Protein AF-A0AAE1PWT3-F1 (afdb_monomer_lite)

Foldseek 3Di:
DFLVVVVVVVVVVVCVLLLQLVLPDVCLQDDDPDDPVVVVVVSVVSVVVLVVCCVPPVVVNVVSSVVSVCVVPPDPPDPDQPGNDDPPPPDPDDDDPVVVVVSVVSVVCCVPVVDDPVRVVPDPDD

pLDDT: mean 76.78, std 17.44, range [34.31, 96.56]

Structure (mmCIF, N/CA/C/O backbone):
data_AF-A0AAE1PWT3-F1
#
_entry.id   AF-A0AAE1PWT3-F1
#
loop_
_atom_site.group_PDB
_atom_site.id
_atom_site.type_symbol
_atom_site.label_atom_id
_atom_site.label_alt_id
_atom_site.label_comp_id
_atom_site.label_asym_id
_atom_site.label_entity_id
_atom_site.label_seq_id
_atom_site.pdbx_PDB_ins_code
_atom_site.Cartn_x
_atom_site.Cartn_y
_atom_site.Cartn_z
_atom_site.occupancy
_atom_site.B_iso_or_equiv
_atom_site.auth_seq_id
_atom_site.auth_comp_id
_atom_site.auth_asym_id
_atom_site.auth_atom_id
_atom_site.pdbx_PDB_model_num
ATOM 1 N N . MET A 1 1 ? 2.261 -10.165 24.622 1.00 56.47 1 MET A N 1
ATOM 2 C CA . MET A 1 1 ? 2.633 -9.030 23.744 1.00 56.47 1 MET A CA 1
ATOM 3 C C . MET A 1 1 ? 2.574 -9.479 22.278 1.00 56.47 1 MET A C 1
ATOM 5 O O . MET A 1 1 ? 3.592 -9.826 21.709 1.00 56.47 1 MET A O 1
ATOM 9 N N . ASN A 1 2 ? 1.374 -9.566 21.688 1.00 72.62 2 ASN A N 1
ATOM 10 C CA . ASN A 1 2 ? 1.139 -10.377 20.478 1.00 72.62 2 ASN A CA 1
ATOM 11 C C . ASN A 1 2 ? 0.399 -9.588 19.367 1.00 72.62 2 ASN A C 1
ATOM 13 O O . ASN A 1 2 ? 0.940 -9.381 18.280 1.00 72.62 2 ASN A O 1
ATOM 17 N N . PHE A 1 3 ? -0.743 -8.969 19.685 1.00 81.38 3 PHE A N 1
ATOM 18 C CA . PHE A 1 3 ? -1.467 -8.075 18.766 1.00 81.38 3 PHE A CA 1
ATOM 19 C C . PHE A 1 3 ? -0.634 -6.901 18.205 1.00 81.38 3 PHE A C 1
ATOM 21 O O . PHE A 1 3 ? -0.626 -6.667 16.997 1.00 81.38 3 PHE A O 1
ATOM 28 N N . ASN A 1 4 ? 0.111 -6.174 19.050 1.00 83.12 4 ASN A N 1
ATOM 29 C CA . ASN A 1 4 ? 0.910 -5.018 18.604 1.00 83.12 4 ASN A CA 1
ATOM 30 C C . ASN A 1 4 ? 1.996 -5.407 17.593 1.00 83.12 4 ASN A C 1
ATOM 32 O O . ASN A 1 4 ? 2.276 -4.653 16.662 1.00 83.12 4 ASN A O 1
ATOM 36 N N . TYR A 1 5 ? 2.588 -6.589 17.761 1.00 83.25 5 TYR A N 1
ATOM 37 C CA . TYR A 1 5 ? 3.591 -7.097 16.837 1.00 83.25 5 TYR A CA 1
ATOM 38 C C . TYR A 1 5 ? 2.972 -7.408 15.468 1.00 83.25 5 TYR A C 1
ATOM 40 O O . TYR A 1 5 ? 3.489 -6.975 14.436 1.00 83.25 5 TYR A O 1
ATOM 48 N N . ARG A 1 6 ? 1.807 -8.070 15.446 1.00 82.81 6 ARG A N 1
ATOM 49 C CA . ARG A 1 6 ? 1.056 -8.324 14.207 1.00 82.81 6 ARG A CA 1
ATOM 50 C C . ARG A 1 6 ? 0.647 -7.034 13.505 1.00 82.81 6 ARG A C 1
ATOM 52 O O . ARG A 1 6 ? 0.824 -6.926 12.294 1.00 82.81 6 ARG A O 1
ATOM 59 N N . LEU A 1 7 ? 0.169 -6.047 14.262 1.00 84.94 7 LEU A N 1
ATOM 60 C CA . LEU A 1 7 ? -0.185 -4.729 13.739 1.00 84.94 7 LEU A CA 1
ATOM 61 C C . LEU A 1 7 ? 1.027 -4.025 13.113 1.00 84.94 7 LEU A C 1
ATOM 63 O O . LEU A 1 7 ? 0.933 -3.506 12.002 1.00 84.94 7 LEU A O 1
ATOM 67 N N . SER A 1 8 ? 2.178 -4.050 13.791 1.00 84.38 8 SER A N 1
ATOM 68 C CA . SER A 1 8 ? 3.427 -3.492 13.265 1.00 84.38 8 SER A CA 1
ATOM 69 C C . SER A 1 8 ? 3.858 -4.185 11.969 1.00 84.38 8 SER A C 1
ATOM 71 O O . SER A 1 8 ? 4.192 -3.515 10.992 1.00 84.38 8 SER A O 1
ATOM 73 N N . ARG A 1 9 ? 3.781 -5.521 11.910 1.00 83.69 9 ARG A N 1
ATOM 74 C CA . ARG A 1 9 ? 4.129 -6.289 10.707 1.00 83.69 9 ARG A CA 1
ATOM 75 C C . ARG A 1 9 ? 3.178 -6.000 9.538 1.00 83.69 9 ARG A C 1
ATOM 77 O O . ARG A 1 9 ? 3.641 -5.834 8.409 1.00 83.69 9 ARG A O 1
ATOM 84 N N . ALA A 1 10 ? 1.873 -5.907 9.797 1.00 85.94 10 ALA A N 1
ATOM 85 C CA . ALA A 1 10 ? 0.882 -5.534 8.789 1.00 85.94 10 ALA A CA 1
ATOM 86 C C . ALA A 1 10 ? 1.166 -4.131 8.231 1.00 85.94 10 ALA A C 1
ATOM 88 O O . ALA A 1 10 ? 1.245 -3.961 7.014 1.00 85.94 10 ALA A O 1
ATOM 89 N N . ARG A 1 11 ? 1.432 -3.158 9.116 1.00 86.44 11 ARG A N 1
ATOM 90 C CA . ARG A 1 11 ? 1.812 -1.796 8.724 1.00 86.44 11 ARG A CA 1
ATOM 91 C C . ARG A 1 11 ? 3.068 -1.795 7.854 1.00 86.44 11 ARG A C 1
ATOM 93 O O . ARG A 1 11 ? 3.018 -1.270 6.746 1.00 86.44 11 ARG A O 1
ATOM 100 N N . ARG A 1 12 ? 4.141 -2.459 8.295 1.00 85.38 12 ARG A N 1
ATOM 101 C CA . ARG A 1 12 ? 5.396 -2.568 7.534 1.00 85.38 12 ARG A CA 1
ATOM 102 C C . ARG A 1 12 ? 5.170 -3.166 6.144 1.00 85.38 12 ARG A C 1
ATOM 104 O O . ARG A 1 12 ? 5.732 -2.684 5.170 1.00 85.38 12 ARG A O 1
ATOM 111 N N . THR A 1 13 ? 4.320 -4.187 6.039 1.00 86.50 13 THR A N 1
ATOM 112 C CA . THR A 1 13 ? 3.986 -4.815 4.750 1.00 86.50 13 THR A CA 1
ATOM 113 C C . THR A 1 13 ? 3.289 -3.825 3.818 1.00 86.50 13 THR A C 1
ATOM 115 O O . THR A 1 13 ? 3.693 -3.686 2.664 1.00 86.50 13 THR A O 1
ATOM 118 N N . SER A 1 14 ? 2.285 -3.094 4.319 1.00 88.56 14 SER A N 1
ATOM 119 C CA . SER A 1 14 ? 1.607 -2.060 3.528 1.00 88.56 14 SER A CA 1
ATOM 120 C C . SER A 1 14 ? 2.542 -0.913 3.134 1.00 88.56 14 SER A C 1
ATOM 122 O O . SER A 1 14 ? 2.554 -0.512 1.974 1.00 88.56 14 SER A O 1
ATOM 124 N N . GLU A 1 15 ? 3.373 -0.427 4.058 1.00 84.44 15 GLU A N 1
ATOM 125 C CA . GLU A 1 15 ? 4.319 0.664 3.808 1.00 84.44 15 GLU A CA 1
ATOM 126 C C . GLU A 1 15 ? 5.352 0.279 2.749 1.00 84.44 15 GLU A C 1
ATOM 128 O O . GLU A 1 15 ? 5.572 1.038 1.811 1.00 84.44 15 GLU A O 1
ATOM 133 N N . ASN A 1 16 ? 5.926 -0.923 2.834 1.00 84.12 16 ASN A N 1
ATOM 134 C CA . ASN A 1 16 ? 6.889 -1.399 1.845 1.00 84.12 16 ASN A CA 1
ATOM 135 C C . ASN A 1 16 ? 6.265 -1.483 0.442 1.00 84.12 16 ASN A C 1
ATOM 137 O O . ASN A 1 16 ? 6.869 -1.034 -0.531 1.00 84.12 16 ASN A O 1
ATOM 141 N N . ALA A 1 17 ? 5.040 -2.007 0.328 1.00 87.94 17 ALA A N 1
ATOM 142 C CA . ALA A 1 17 ? 4.349 -2.113 -0.956 1.00 87.94 17 ALA A CA 1
ATOM 143 C C . ALA A 1 17 ? 4.087 -0.732 -1.588 1.00 87.94 17 ALA A C 1
ATOM 145 O O . ALA A 1 17 ? 4.417 -0.503 -2.753 1.00 87.94 17 ALA A O 1
ATOM 146 N N . PHE A 1 18 ? 3.548 0.219 -0.819 1.00 88.75 18 PHE A N 1
ATOM 147 C CA . PHE A 1 18 ? 3.320 1.581 -1.310 1.00 88.75 18 PHE A CA 1
ATOM 148 C C . PHE A 1 18 ? 4.629 2.364 -1.522 1.00 88.75 18 PHE A C 1
ATOM 150 O O . PHE A 1 18 ? 4.690 3.224 -2.400 1.00 88.75 18 PHE A O 1
ATOM 157 N N . GLY A 1 19 ? 5.697 2.047 -0.787 1.00 85.50 19 GLY A N 1
ATOM 158 C CA . GLY A 1 19 ? 7.049 2.564 -1.015 1.00 85.50 19 GLY A CA 1
ATOM 159 C C . GLY A 1 19 ? 7.578 2.198 -2.404 1.00 85.50 19 GLY A C 1
ATOM 160 O O . GLY A 1 19 ? 8.030 3.070 -3.144 1.00 85.50 19 GLY A O 1
ATOM 161 N N . ILE A 1 20 ? 7.425 0.934 -2.810 1.00 86.31 20 ILE A N 1
ATOM 162 C CA . ILE A 1 20 ? 7.780 0.468 -4.161 1.00 86.31 20 ILE A CA 1
ATOM 163 C C . ILE A 1 20 ? 6.927 1.173 -5.224 1.00 86.31 20 ILE A C 1
ATOM 165 O O . ILE A 1 20 ? 7.451 1.706 -6.206 1.00 86.31 20 ILE A O 1
ATOM 169 N N . LEU A 1 21 ? 5.604 1.214 -5.028 1.00 90.38 21 LEU A N 1
ATOM 170 C CA . LEU A 1 21 ? 4.694 1.845 -5.985 1.00 90.38 21 LEU A CA 1
ATOM 171 C C . LEU A 1 21 ? 4.959 3.351 -6.135 1.00 90.38 21 LEU A C 1
ATOM 173 O O . LEU A 1 21 ? 4.910 3.865 -7.249 1.00 90.38 21 LEU A O 1
ATOM 177 N N . SER A 1 22 ? 5.276 4.058 -5.049 1.00 88.50 22 SER A N 1
ATOM 178 C CA . SER A 1 22 ? 5.553 5.502 -5.075 1.00 88.50 22 SER A CA 1
ATOM 179 C C . SER A 1 22 ? 6.917 5.868 -5.654 1.00 88.50 22 SER A C 1
ATOM 181 O O . SER A 1 22 ? 7.043 6.918 -6.292 1.00 88.50 22 SER A O 1
ATOM 183 N N . ALA A 1 23 ? 7.922 5.002 -5.502 1.00 85.31 23 ALA A N 1
ATOM 184 C CA . ALA A 1 23 ? 9.205 5.165 -6.177 1.00 85.31 23 ALA A CA 1
ATOM 185 C C . ALA A 1 23 ? 9.033 5.126 -7.705 1.00 85.31 23 ALA A C 1
ATOM 187 O O . ALA A 1 23 ? 9.624 5.942 -8.414 1.00 85.31 23 ALA A O 1
ATOM 188 N N . LYS A 1 24 ? 8.166 4.229 -8.195 1.00 85.81 24 LYS A N 1
ATOM 189 C CA . LYS A 1 24 ? 7.935 3.997 -9.626 1.00 85.81 24 LYS A CA 1
ATOM 190 C C . LYS A 1 24 ? 6.916 4.951 -10.251 1.00 85.81 24 LYS A C 1
ATOM 192 O O . LYS A 1 24 ? 7.160 5.512 -11.316 1.00 85.81 24 LYS A O 1
ATOM 197 N N . PHE A 1 25 ? 5.760 5.138 -9.617 1.00 89.38 25 PHE A N 1
ATOM 198 C CA . PHE A 1 25 ? 4.636 5.859 -10.209 1.00 89.38 25 PHE A CA 1
ATOM 199 C C . PHE A 1 25 ? 4.429 7.216 -9.540 1.00 89.38 25 PHE A C 1
ATOM 201 O O . PHE A 1 25 ? 4.105 7.318 -8.356 1.00 89.38 25 PHE A O 1
ATOM 208 N N . ARG A 1 26 ? 4.534 8.282 -10.343 1.00 89.88 26 ARG A N 1
ATOM 209 C CA . ARG A 1 26 ? 4.362 9.671 -9.886 1.00 89.88 26 ARG A CA 1
ATOM 210 C C . ARG A 1 26 ? 2.994 9.943 -9.253 1.00 89.88 26 ARG A C 1
ATOM 212 O O . ARG A 1 26 ? 2.912 10.816 -8.399 1.00 89.88 26 ARG A O 1
ATOM 219 N N . ILE A 1 27 ? 1.956 9.186 -9.619 1.00 90.88 27 ILE A N 1
ATOM 220 C CA . ILE A 1 27 ? 0.595 9.352 -9.082 1.00 90.88 27 ILE A CA 1
ATOM 221 C C . ILE A 1 27 ? 0.533 9.231 -7.553 1.00 90.88 27 ILE A C 1
ATOM 223 O O . ILE A 1 27 ? -0.273 9.909 -6.932 1.00 90.88 27 ILE A O 1
ATOM 227 N N . PHE A 1 28 ? 1.410 8.434 -6.934 1.00 90.44 28 PHE A N 1
ATOM 228 C CA . PHE A 1 28 ? 1.448 8.296 -5.475 1.00 90.44 28 PHE A CA 1
ATOM 229 C C . PHE A 1 28 ? 2.229 9.413 -4.780 1.00 90.44 28 PHE A C 1
ATOM 231 O O . PHE A 1 28 ? 2.146 9.530 -3.566 1.00 90.44 28 PHE A O 1
ATOM 238 N N . LYS A 1 29 ? 2.991 10.237 -5.513 1.00 87.06 29 LYS A N 1
ATOM 239 C CA . LYS A 1 29 ? 3.792 11.330 -4.933 1.00 87.06 29 LYS A CA 1
ATOM 240 C C . LYS A 1 29 ? 2.963 12.567 -4.586 1.00 87.06 29 LYS A C 1
ATOM 242 O O . LYS A 1 29 ? 3.508 13.497 -4.003 1.00 87.06 29 LYS A O 1
ATOM 247 N N . GLN A 1 30 ? 1.683 12.590 -4.951 1.00 86.06 30 GLN A N 1
ATOM 248 C CA . GLN A 1 30 ? 0.756 13.690 -4.705 1.00 86.06 30 GLN A CA 1
ATOM 249 C C . GLN A 1 30 ? -0.562 13.152 -4.128 1.00 86.06 30 GLN A C 1
ATOM 251 O O . GLN A 1 30 ? -0.890 11.985 -4.359 1.00 86.06 30 GLN A O 1
ATOM 256 N N . PRO A 1 31 ? -1.337 13.972 -3.393 1.00 87.81 31 PRO A N 1
ATOM 257 C CA . PRO A 1 31 ? -2.668 13.586 -2.940 1.00 87.81 31 PRO A CA 1
ATOM 258 C C . PRO A 1 31 ? -3.555 13.152 -4.112 1.00 87.81 31 PRO A C 1
ATOM 260 O O . PRO A 1 31 ? -3.747 13.894 -5.076 1.00 87.81 31 PRO A O 1
ATOM 263 N N . ILE A 1 32 ? -4.119 11.947 -4.023 1.00 90.75 32 ILE A N 1
ATOM 264 C CA . ILE A 1 32 ? -4.995 11.406 -5.064 1.00 90.75 32 ILE A CA 1
ATOM 265 C C . ILE A 1 32 ? -6.436 11.791 -4.728 1.00 90.75 32 ILE A C 1
ATOM 267 O O . ILE A 1 32 ? -7.088 11.155 -3.900 1.00 90.75 32 ILE A O 1
ATOM 271 N N . ILE A 1 33 ? -6.938 12.844 -5.370 1.00 92.31 33 ILE A N 1
ATOM 272 C CA . ILE A 1 33 ? -8.305 13.341 -5.173 1.00 92.31 33 ILE A CA 1
ATOM 273 C C . ILE A 1 33 ? -9.266 12.468 -5.989 1.00 92.31 33 ILE A C 1
ATOM 275 O O . ILE A 1 33 ? -9.489 12.694 -7.177 1.00 92.31 33 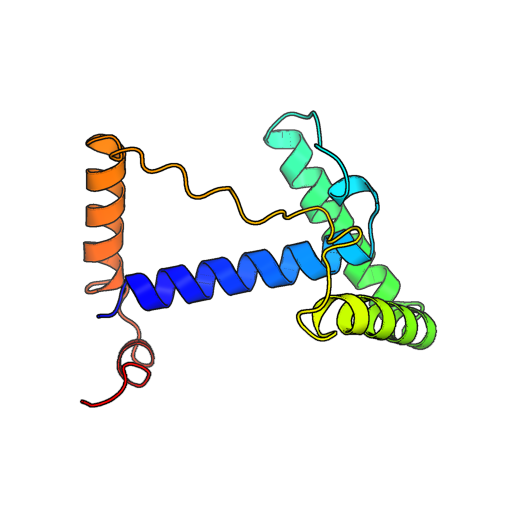ILE A O 1
ATOM 279 N N . THR A 1 34 ? -9.804 11.414 -5.374 1.00 93.69 34 THR A N 1
ATOM 280 C CA . THR A 1 34 ? -10.761 10.512 -6.026 1.00 93.69 34 THR A CA 1
ATOM 281 C C . THR A 1 34 ? -11.625 9.758 -5.012 1.00 93.69 34 THR A C 1
ATOM 283 O O . THR A 1 34 ? -11.375 9.797 -3.810 1.00 93.69 34 THR A O 1
ATOM 286 N N . SER A 1 35 ? -12.656 9.062 -5.491 1.00 94.31 35 SER A N 1
ATOM 287 C CA . SER A 1 35 ? -13.540 8.262 -4.638 1.00 94.31 35 SER A CA 1
ATOM 288 C C . SER A 1 35 ? -12.882 6.944 -4.191 1.00 94.31 35 SER A C 1
ATOM 290 O O . SER A 1 35 ? -12.049 6.396 -4.923 1.00 94.31 35 SER A O 1
ATOM 292 N N . PRO A 1 36 ? -13.306 6.349 -3.056 1.00 92.06 36 PRO A N 1
ATOM 293 C CA . PRO A 1 36 ? -12.812 5.043 -2.599 1.00 92.06 36 PRO A CA 1
ATOM 294 C C . PRO A 1 36 ? -12.918 3.933 -3.660 1.00 92.06 36 PRO A C 1
ATOM 296 O O . PRO A 1 36 ? -12.032 3.096 -3.802 1.00 92.06 36 PRO A O 1
ATOM 299 N N . LYS A 1 37 ? -13.974 3.958 -4.482 1.00 92.00 37 LYS A N 1
ATOM 300 C CA . LYS A 1 37 ? -14.163 2.996 -5.578 1.00 92.00 37 LYS A CA 1
ATOM 301 C C . LYS A 1 37 ? -13.102 3.141 -6.674 1.00 92.00 37 LYS A C 1
ATOM 303 O O . LYS A 1 37 ? -12.685 2.149 -7.270 1.00 92.00 37 LYS A O 1
ATOM 308 N N . ASN A 1 38 ? -12.684 4.370 -6.964 1.00 93.75 38 ASN A N 1
ATOM 309 C CA . ASN A 1 38 ? -11.721 4.657 -8.022 1.00 93.75 38 ASN A CA 1
ATOM 310 C C . ASN A 1 38 ? -10.277 4.465 -7.552 1.00 93.75 38 ASN A C 1
ATOM 312 O O . ASN A 1 38 ? -9.469 3.943 -8.320 1.00 93.75 38 ASN A O 1
ATOM 316 N N . ILE A 1 39 ? -9.956 4.796 -6.296 1.00 94.69 39 ILE A N 1
ATOM 317 C CA . ILE A 1 39 ? -8.606 4.570 -5.763 1.00 94.69 39 ILE A CA 1
ATOM 318 C C . ILE A 1 39 ? -8.250 3.079 -5.747 1.00 94.69 39 ILE A C 1
ATOM 320 O O . ILE A 1 39 ? -7.136 2.726 -6.124 1.00 94.69 39 ILE A O 1
ATOM 324 N N . SER A 1 40 ? -9.202 2.186 -5.440 1.00 94.94 40 SER A N 1
ATOM 325 C CA . SER A 1 40 ? -8.975 0.737 -5.537 1.00 94.94 40 SER A CA 1
ATOM 326 C C . SER A 1 40 ? -8.586 0.308 -6.954 1.00 94.94 40 SER A C 1
ATOM 328 O O . SER A 1 40 ? -7.669 -0.493 -7.122 1.00 94.94 40 SER A O 1
ATOM 330 N N . LYS A 1 41 ? -9.228 0.875 -7.985 1.00 96.56 41 LYS A N 1
ATOM 331 C CA . LYS A 1 41 ? -8.883 0.592 -9.387 1.00 96.56 41 LYS A CA 1
ATOM 332 C C . LYS A 1 41 ? -7.498 1.115 -9.751 1.00 96.56 41 LYS A C 1
ATOM 334 O O . LYS A 1 41 ? -6.762 0.413 -10.433 1.00 96.56 41 LYS A O 1
ATOM 339 N N . ILE A 1 42 ? -7.136 2.312 -9.284 1.00 95.50 42 ILE A N 1
ATOM 340 C CA . ILE A 1 42 ? -5.804 2.893 -9.507 1.00 95.50 42 ILE A CA 1
ATOM 341 C C . ILE A 1 42 ? -4.728 1.999 -8.887 1.00 95.50 42 ILE A C 1
ATOM 343 O O . ILE A 1 42 ? -3.783 1.626 -9.576 1.00 95.50 42 ILE A O 1
ATOM 347 N N . ILE A 1 43 ? -4.897 1.595 -7.623 1.00 94.62 43 ILE A N 1
ATOM 348 C CA . ILE A 1 43 ? -3.950 0.708 -6.936 1.00 94.62 43 ILE A CA 1
ATOM 349 C C . ILE A 1 43 ? -3.794 -0.600 -7.722 1.00 94.62 43 ILE A C 1
ATOM 351 O O . ILE A 1 43 ? -2.675 -0.964 -8.083 1.00 94.62 43 ILE A O 1
ATOM 355 N N . LEU A 1 44 ? -4.897 -1.268 -8.073 1.00 95.69 44 LEU A N 1
ATOM 356 C CA . LEU A 1 44 ? -4.856 -2.516 -8.843 1.00 95.69 44 LEU A CA 1
ATOM 357 C C . LEU A 1 44 ? -4.183 -2.341 -10.212 1.00 95.69 44 LEU A C 1
ATOM 359 O O . LEU A 1 44 ? -3.331 -3.149 -10.575 1.00 95.69 44 LEU A O 1
ATOM 363 N N . ALA A 1 45 ? -4.499 -1.271 -10.946 1.00 96.50 45 ALA A N 1
ATOM 364 C CA . ALA A 1 45 ? -3.873 -0.978 -12.232 1.00 96.50 45 ALA A CA 1
ATOM 365 C C . ALA A 1 45 ? -2.356 -0.780 -12.095 1.00 96.50 45 ALA A C 1
ATOM 367 O O . ALA A 1 45 ? -1.591 -1.316 -12.894 1.00 96.50 45 ALA A O 1
ATOM 368 N N . THR A 1 46 ? -1.904 -0.072 -11.055 1.00 95.44 46 THR A N 1
ATOM 369 C CA . THR A 1 46 ? -0.468 0.128 -10.802 1.00 95.44 46 THR A CA 1
ATOM 370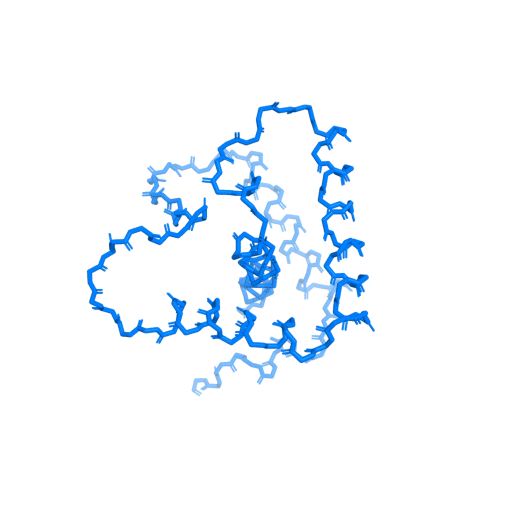 C C . THR A 1 46 ? 0.248 -1.161 -10.404 1.00 95.44 46 THR A C 1
ATOM 372 O O . THR A 1 46 ? 1.384 -1.362 -10.821 1.00 95.44 46 THR A O 1
ATOM 375 N N . VAL A 1 47 ? -0.412 -2.069 -9.674 1.00 95.06 47 VAL A N 1
ATOM 376 C CA . VAL A 1 47 ? 0.133 -3.398 -9.350 1.00 95.06 47 VAL A CA 1
ATOM 377 C C . VAL A 1 47 ? 0.268 -4.252 -10.613 1.00 95.06 47 VAL A C 1
ATOM 379 O O . VAL A 1 47 ? 1.317 -4.852 -10.843 1.00 95.06 47 VAL A O 1
ATOM 382 N N . VAL A 1 48 ? -0.760 -4.275 -11.467 1.00 96.38 48 VAL A N 1
ATOM 383 C CA . VAL A 1 48 ? -0.712 -4.997 -12.749 1.00 96.38 48 VAL A CA 1
ATOM 384 C C . VAL A 1 48 ? 0.396 -4.436 -13.638 1.00 96.38 48 VAL A C 1
ATOM 386 O O . VAL A 1 48 ? 1.189 -5.201 -14.183 1.00 96.38 48 VAL A O 1
ATOM 389 N N . LEU A 1 49 ? 0.501 -3.110 -13.739 1.00 94.25 49 LEU A N 1
ATOM 390 C CA . LEU A 1 49 ? 1.532 -2.454 -14.537 1.00 94.25 49 LEU A CA 1
ATOM 391 C C . LEU A 1 49 ? 2.940 -2.714 -13.985 1.00 94.25 49 LEU A C 1
ATOM 393 O O . LEU A 1 49 ? 3.848 -3.001 -14.760 1.00 94.25 49 LEU A O 1
ATOM 397 N N . HIS A 1 50 ? 3.118 -2.674 -12.662 1.00 91.19 50 HIS A N 1
ATOM 398 C CA . HIS A 1 50 ? 4.370 -3.042 -11.996 1.00 91.19 50 HIS A CA 1
ATOM 399 C C . HIS A 1 50 ? 4.797 -4.462 -12.394 1.00 91.19 50 HIS A C 1
ATOM 401 O O . HIS A 1 50 ? 5.923 -4.672 -12.845 1.00 91.19 50 HIS A O 1
ATOM 407 N N . ASN A 1 51 ? 3.882 -5.430 -12.286 1.00 91.75 51 ASN A N 1
ATOM 408 C CA . ASN A 1 51 ? 4.157 -6.825 -12.630 1.00 91.75 51 ASN A CA 1
ATOM 409 C C . ASN A 1 51 ? 4.463 -7.002 -14.124 1.00 91.75 51 ASN A C 1
ATOM 411 O O . ASN A 1 51 ? 5.394 -7.722 -14.484 1.00 91.75 51 ASN A O 1
ATOM 415 N N . TYR A 1 52 ? 3.714 -6.319 -14.993 1.00 93.06 52 TYR A N 1
ATOM 416 C CA . TYR A 1 52 ? 3.928 -6.355 -16.436 1.00 93.06 52 TYR A CA 1
ATOM 417 C C . TYR A 1 52 ? 5.318 -5.830 -16.814 1.00 93.06 52 TYR A C 1
ATOM 419 O O . TYR A 1 52 ? 6.067 -6.526 -17.499 1.00 93.06 52 TYR A O 1
ATOM 427 N N . LEU A 1 53 ? 5.700 -4.649 -16.321 1.00 89.38 53 LEU A N 1
ATOM 428 C CA . LEU A 1 53 ? 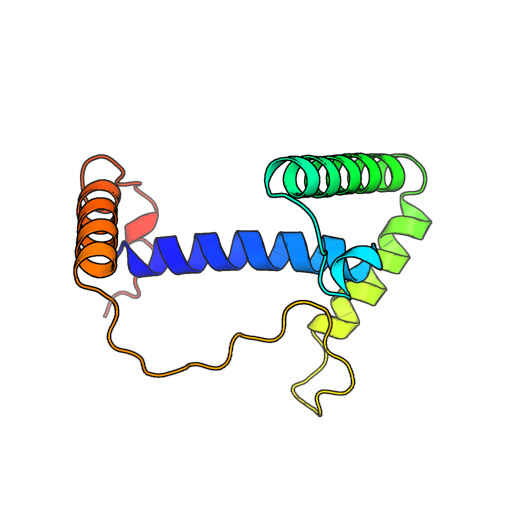7.011 -4.054 -16.592 1.00 89.38 53 LEU A CA 1
ATOM 429 C C . LEU A 1 53 ? 8.150 -4.936 -16.071 1.00 89.38 53 LEU A C 1
ATOM 431 O O . LEU A 1 53 ? 9.100 -5.198 -16.802 1.00 89.38 53 LEU A O 1
ATOM 435 N N . ARG A 1 54 ? 8.003 -5.498 -14.865 1.00 87.75 54 ARG A N 1
ATOM 436 C CA . ARG A 1 54 ? 8.971 -6.452 -14.308 1.00 87.75 54 ARG A CA 1
ATOM 437 C C . ARG A 1 54 ? 9.166 -7.685 -15.198 1.00 87.75 54 ARG A C 1
ATOM 439 O O . ARG A 1 54 ? 10.268 -8.217 -15.261 1.00 87.75 54 ARG A O 1
ATOM 446 N N . SER A 1 55 ? 8.112 -8.137 -15.880 1.00 91.06 55 SER A N 1
ATOM 447 C CA . SER A 1 55 ? 8.176 -9.289 -16.788 1.00 91.06 55 SER A CA 1
ATOM 448 C C . SER A 1 55 ? 8.766 -8.965 -18.165 1.00 91.06 55 SER A C 1
ATOM 450 O O . SER A 1 55 ? 9.330 -9.848 -18.804 1.00 91.06 55 SER A O 1
ATOM 452 N N . LYS A 1 56 ? 8.618 -7.722 -18.642 1.00 90.00 56 LYS A N 1
ATOM 453 C CA . LYS A 1 56 ? 8.983 -7.329 -20.012 1.00 90.00 56 LYS A CA 1
ATOM 454 C C . LYS A 1 56 ? 10.348 -6.671 -20.127 1.00 90.00 56 LYS A C 1
ATOM 456 O O . LYS A 1 56 ? 11.002 -6.865 -21.145 1.00 90.00 56 LYS A O 1
ATOM 461 N N . THR A 1 57 ? 10.780 -5.925 -19.115 1.00 85.38 57 THR A N 1
ATOM 462 C CA . THR A 1 57 ? 12.068 -5.218 -19.127 1.00 85.38 57 THR A CA 1
ATOM 463 C C . THR A 1 57 ? 12.864 -5.477 -17.844 1.00 85.38 57 THR A C 1
ATOM 465 O O . THR A 1 57 ? 13.206 -4.536 -17.134 1.00 85.38 57 THR A O 1
ATOM 468 N N . PRO A 1 58 ? 13.170 -6.743 -17.499 1.00 80.38 58 PRO A N 1
ATOM 469 C CA . PRO A 1 58 ? 13.715 -7.100 -16.188 1.00 80.38 58 PRO A CA 1
ATOM 470 C C . PRO A 1 58 ? 15.020 -6.371 -15.832 1.00 80.38 58 PRO A C 1
ATOM 472 O O . PRO A 1 58 ? 15.177 -5.977 -14.678 1.00 80.38 58 PRO A O 1
ATOM 475 N N . ASP A 1 59 ? 15.917 -6.132 -16.792 1.00 79.81 59 ASP A N 1
ATOM 476 C CA . ASP A 1 59 ? 17.199 -5.460 -16.535 1.00 79.81 59 ASP A CA 1
ATOM 477 C C . ASP A 1 59 ? 17.027 -3.971 -16.210 1.00 79.81 59 ASP A C 1
ATOM 479 O O . ASP A 1 59 ? 17.492 -3.497 -15.172 1.00 79.81 59 ASP A O 1
ATOM 483 N N . GLU A 1 60 ? 16.290 -3.242 -17.050 1.00 76.56 60 GLU A N 1
ATOM 484 C CA . GLU A 1 60 ? 15.955 -1.830 -16.826 1.00 76.56 60 GLU A CA 1
ATOM 485 C C . GLU A 1 60 ? 15.133 -1.661 -15.542 1.00 76.56 60 GLU A C 1
ATOM 487 O O . GLU A 1 60 ? 15.403 -0.789 -14.713 1.00 76.56 60 GLU A O 1
ATOM 492 N N . TYR A 1 61 ? 14.181 -2.571 -15.322 1.00 78.44 61 TYR A N 1
ATOM 493 C CA . TYR A 1 61 ? 13.333 -2.578 -14.143 1.00 78.44 61 TYR A CA 1
ATOM 494 C C . TYR A 1 61 ? 14.133 -2.773 -12.855 1.00 78.44 61 TYR A C 1
ATOM 496 O O . TYR A 1 61 ? 13.899 -2.068 -11.872 1.00 78.44 61 TYR A O 1
ATOM 504 N N . ARG A 1 62 ? 15.105 -3.694 -12.860 1.00 74.12 62 ARG A N 1
ATOM 505 C CA . ARG A 1 62 ? 15.965 -3.976 -11.704 1.00 74.12 62 ARG A CA 1
ATOM 506 C C . ARG A 1 62 ? 16.880 -2.799 -11.375 1.00 74.12 62 ARG A C 1
ATOM 508 O O . ARG A 1 62 ? 17.084 -2.510 -10.199 1.00 74.12 62 ARG A O 1
ATOM 515 N N . ILE A 1 63 ? 17.400 -2.102 -12.387 1.00 70.88 63 ILE A N 1
ATOM 516 C CA . ILE A 1 63 ? 18.241 -0.908 -12.200 1.00 70.88 63 ILE A CA 1
ATOM 517 C C . ILE A 1 63 ? 17.439 0.222 -11.541 1.00 70.88 63 ILE A C 1
ATOM 519 O O . ILE A 1 63 ? 17.912 0.856 -10.596 1.00 70.88 63 ILE A O 1
ATOM 523 N N . GLU A 1 64 ? 16.214 0.471 -12.003 1.00 69.00 64 GLU A N 1
ATOM 524 C CA . GLU A 1 64 ? 15.348 1.494 -11.409 1.00 69.00 64 GLU A CA 1
ATOM 525 C C . GLU A 1 64 ? 14.894 1.135 -9.991 1.00 69.00 64 GLU A C 1
ATOM 527 O O . GLU A 1 64 ? 14.829 2.009 -9.125 1.00 69.00 64 GLU A O 1
ATOM 532 N N . GLU A 1 65 ? 14.631 -0.145 -9.722 1.00 70.69 65 GLU A N 1
ATOM 533 C CA . GLU A 1 65 ? 14.270 -0.619 -8.386 1.00 70.69 65 GLU A CA 1
ATOM 534 C C . GLU A 1 65 ? 15.432 -0.444 -7.394 1.00 70.69 65 GLU A C 1
ATOM 536 O O . GLU A 1 65 ? 15.230 0.067 -6.293 1.00 70.69 65 GLU A O 1
ATOM 541 N N . GLN A 1 66 ? 16.666 -0.764 -7.801 1.00 67.62 66 GLN A N 1
ATOM 542 C CA . GLN A 1 66 ? 17.869 -0.549 -6.985 1.00 67.62 66 GLN A CA 1
ATOM 543 C C . GLN A 1 66 ? 18.118 0.939 -6.698 1.00 67.62 66 GLN A C 1
ATOM 545 O O . GLN A 1 66 ? 18.426 1.304 -5.563 1.00 67.62 66 GLN A O 1
ATOM 550 N N . ARG A 1 67 ? 17.917 1.813 -7.693 1.00 65.00 67 ARG A N 1
ATOM 551 C CA . ARG A 1 67 ? 17.979 3.275 -7.517 1.00 65.00 67 ARG A CA 1
ATOM 552 C C . ARG A 1 67 ? 16.893 3.791 -6.572 1.00 65.00 67 ARG A C 1
ATOM 554 O O . ARG A 1 67 ? 17.147 4.695 -5.781 1.00 65.00 67 ARG A O 1
ATOM 561 N N . GLY A 1 68 ? 15.687 3.229 -6.635 1.00 61.84 68 GLY A N 1
ATOM 562 C CA . GLY A 1 68 ? 14.589 3.568 -5.727 1.00 61.84 68 GLY A CA 1
ATOM 563 C C . GLY A 1 68 ? 14.833 3.109 -4.286 1.00 61.84 68 GLY A C 1
ATOM 564 O O . GLY A 1 68 ? 14.468 3.821 -3.353 1.00 61.84 68 GLY A O 1
ATOM 565 N N . GLN A 1 69 ? 15.482 1.955 -4.102 1.00 59.41 69 GLN A N 1
ATOM 566 C CA . GLN A 1 69 ? 15.819 1.404 -2.787 1.00 59.41 69 GLN A CA 1
ATOM 567 C C . GLN A 1 69 ? 16.972 2.156 -2.111 1.00 59.41 69 GLN A C 1
ATOM 569 O O . GLN A 1 69 ? 16.872 2.437 -0.922 1.00 59.41 69 GLN A O 1
ATOM 574 N N . GLN A 1 70 ? 18.023 2.551 -2.845 1.00 54.59 70 GLN A N 1
ATOM 575 C CA . GLN A 1 70 ? 19.149 3.323 -2.286 1.00 54.59 70 GLN A CA 1
ATOM 576 C C . GLN A 1 70 ? 18.718 4.683 -1.715 1.00 54.59 70 GLN A C 1
ATOM 578 O O . GLN A 1 70 ? 19.221 5.095 -0.673 1.00 54.59 70 GLN A O 1
ATOM 583 N N . HIS A 1 71 ? 17.731 5.346 -2.328 1.00 50.84 71 HIS A N 1
ATOM 584 C CA . HIS A 1 71 ? 17.150 6.580 -1.780 1.00 50.84 71 HIS A CA 1
ATOM 585 C C . HIS A 1 71 ? 16.328 6.360 -0.493 1.00 50.84 71 HIS A C 1
ATOM 587 O O . HIS A 1 71 ? 16.007 7.327 0.188 1.00 50.84 71 HIS A O 1
ATOM 593 N N . GLN A 1 72 ? 15.978 5.116 -0.147 1.00 47.59 72 GLN A N 1
ATOM 594 C CA . GLN A 1 72 ? 15.259 4.771 1.089 1.00 47.59 72 GLN A CA 1
ATOM 595 C C . GLN A 1 72 ? 16.183 4.195 2.178 1.00 47.59 72 GLN A C 1
ATOM 597 O O . GLN A 1 72 ? 15.813 4.210 3.350 1.00 47.59 72 GLN A O 1
ATOM 602 N N . THR A 1 73 ? 17.373 3.699 1.817 1.00 42.56 73 THR A N 1
ATOM 603 C CA . THR A 1 73 ? 18.370 3.121 2.741 1.00 42.56 73 THR A CA 1
ATOM 604 C C . THR A 1 73 ? 19.605 3.997 2.975 1.00 42.56 73 THR A C 1
ATOM 606 O O . THR A 1 73 ? 20.451 3.631 3.792 1.00 42.56 73 THR A O 1
ATOM 609 N N . GLY A 1 74 ? 19.717 5.152 2.309 1.00 35.16 74 GLY A N 1
ATOM 610 C CA . GLY A 1 74 ? 20.740 6.159 2.599 1.00 35.16 74 GLY A CA 1
ATOM 611 C C . GLY A 1 74 ? 20.620 6.694 4.029 1.00 35.16 74 GLY A C 1
ATOM 612 O O . GLY A 1 74 ? 19.515 6.908 4.521 1.00 35.16 74 GLY A O 1
ATOM 613 N N . ASN A 1 75 ? 21.768 6.857 4.694 1.00 35.94 75 ASN A N 1
ATOM 614 C CA . ASN A 1 75 ? 21.939 7.348 6.066 1.00 35.94 75 ASN A CA 1
ATOM 615 C C . ASN A 1 75 ? 20.939 8.440 6.477 1.00 35.94 75 ASN A C 1
ATOM 617 O O . ASN A 1 75 ? 20.565 9.279 5.668 1.00 35.94 75 ASN A O 1
ATOM 621 N N . ALA A 1 76 ? 20.607 8.469 7.773 1.00 40.34 76 ALA A N 1
ATOM 622 C CA . ALA A 1 76 ? 19.832 9.501 8.468 1.00 40.34 76 ALA A CA 1
ATOM 623 C C . ALA A 1 76 ? 20.487 10.904 8.412 1.00 40.34 76 ALA A C 1
ATOM 625 O O . ALA A 1 76 ? 20.842 11.486 9.434 1.00 40.34 76 ALA A O 1
ATOM 626 N N . GLY A 1 77 ? 20.668 11.442 7.211 1.00 36.81 77 GLY A N 1
ATOM 627 C CA . GLY A 1 77 ? 21.138 12.781 6.910 1.00 36.81 77 GLY A CA 1
ATOM 628 C C . GLY A 1 77 ? 20.091 13.460 6.040 1.00 36.81 77 GLY A C 1
ATOM 629 O O . GLY A 1 77 ? 19.853 13.019 4.929 1.00 36.81 77 GLY A O 1
ATOM 630 N N . GLN A 1 78 ? 19.465 14.487 6.617 1.00 34.31 78 GLN A N 1
ATOM 631 C CA . GLN A 1 78 ? 18.640 15.532 5.998 1.00 34.31 78 GLN A CA 1
ATOM 632 C C . GLN A 1 78 ? 17.493 15.086 5.055 1.00 34.31 78 GLN A C 1
ATOM 634 O O . GLN A 1 78 ? 17.715 14.527 3.987 1.00 34.31 78 GLN A O 1
ATOM 639 N N . PRO A 1 79 ? 16.222 15.372 5.409 1.00 40.84 79 PRO A N 1
ATOM 640 C CA . PRO A 1 79 ? 15.077 15.015 4.586 1.00 40.84 79 PRO A CA 1
ATOM 641 C C . PRO A 1 79 ? 14.911 16.031 3.453 1.00 40.84 79 PRO A C 1
ATOM 643 O O . PRO A 1 79 ? 14.069 16.924 3.525 1.00 40.84 79 PRO A O 1
ATOM 646 N N . GLU A 1 80 ? 15.694 15.890 2.396 1.00 45.50 80 GLU A N 1
ATOM 647 C CA . GLU A 1 80 ? 15.396 16.523 1.117 1.00 45.50 80 GLU A CA 1
ATOM 648 C C . GLU A 1 80 ? 14.587 15.545 0.253 1.00 45.50 80 GLU A C 1
ATOM 650 O O . GLU A 1 80 ? 15.086 14.576 -0.309 1.00 45.50 80 GLU A O 1
ATOM 655 N N . ASP A 1 81 ? 13.269 15.778 0.256 1.00 48.38 81 ASP A N 1
ATOM 656 C CA . ASP A 1 81 ? 12.248 15.134 -0.581 1.00 48.38 81 ASP A CA 1
ATOM 657 C C . ASP A 1 81 ? 12.025 13.616 -0.424 1.00 48.38 81 ASP A C 1
ATOM 659 O O . ASP A 1 81 ? 11.754 12.884 -1.382 1.00 48.38 81 ASP A O 1
ATOM 663 N N . ALA A 1 82 ? 11.984 13.139 0.826 1.00 44.94 82 ALA A N 1
ATOM 664 C CA . ALA A 1 82 ? 11.412 11.829 1.143 1.00 44.94 82 ALA A CA 1
ATOM 665 C C . ALA A 1 82 ? 9.937 11.758 0.685 1.00 44.94 82 ALA A C 1
ATOM 667 O O . ALA A 1 82 ? 9.085 12.545 1.109 1.00 44.94 82 ALA A O 1
ATOM 668 N N . GLY A 1 83 ? 9.657 10.823 -0.225 1.00 49.44 83 GLY A N 1
ATOM 669 C CA . GLY A 1 83 ? 8.428 10.763 -1.012 1.00 49.44 83 GLY A CA 1
ATOM 670 C C . GLY A 1 83 ? 7.128 10.568 -0.225 1.00 49.44 83 GLY A C 1
ATOM 671 O O . GLY A 1 83 ? 7.133 10.221 0.948 1.00 49.44 83 GLY A O 1
ATOM 672 N N . ALA A 1 84 ? 6.015 10.777 -0.940 1.00 52.84 84 ALA A N 1
ATOM 673 C CA . ALA A 1 84 ? 4.615 10.363 -0.726 1.00 52.84 84 ALA A CA 1
ATOM 674 C C . ALA A 1 84 ? 4.103 10.038 0.696 1.00 52.84 84 ALA A C 1
ATOM 676 O O . ALA A 1 84 ? 3.084 10.577 1.121 1.00 52.84 84 ALA A O 1
ATOM 677 N N . MET A 1 85 ? 4.753 9.130 1.423 1.00 50.16 85 MET A N 1
ATOM 678 C CA . MET A 1 85 ? 4.374 8.711 2.768 1.00 50.16 85 MET A CA 1
ATOM 679 C C . MET A 1 85 ? 5.236 9.417 3.810 1.00 50.16 85 MET A C 1
ATOM 681 O O . MET A 1 85 ? 6.100 8.819 4.448 1.00 50.16 85 MET A O 1
ATOM 685 N N . ARG A 1 86 ? 4.960 10.707 4.028 1.00 54.97 86 ARG A N 1
ATOM 686 C CA . ARG A 1 86 ? 5.419 11.372 5.251 1.00 54.97 86 ARG A CA 1
ATOM 687 C C . ARG A 1 86 ? 4.842 10.604 6.436 1.00 54.97 86 ARG A C 1
ATOM 689 O O . ARG A 1 86 ? 3.631 10.376 6.488 1.00 54.97 86 ARG A O 1
ATOM 696 N N . GLY A 1 87 ? 5.694 10.201 7.379 1.00 54.06 87 GLY A N 1
ATOM 697 C CA . GLY A 1 87 ? 5.230 9.666 8.654 1.00 54.06 87 GLY A CA 1
ATOM 698 C C . GLY A 1 87 ? 4.208 10.639 9.234 1.00 54.06 87 GLY A C 1
ATOM 699 O O . GLY A 1 87 ? 4.522 11.814 9.425 1.00 54.06 87 GLY A O 1
ATOM 700 N N . LEU A 1 88 ? 2.966 10.181 9.418 1.00 55.75 88 LEU A N 1
ATOM 701 C CA . LEU A 1 88 ? 1.908 11.020 9.971 1.00 55.75 88 LEU A CA 1
ATOM 702 C C . LEU A 1 88 ? 2.419 11.605 11.287 1.00 55.75 88 LEU A C 1
ATOM 704 O O . LEU A 1 88 ? 2.869 10.855 12.158 1.00 55.75 88 LEU A O 1
ATOM 708 N N . ALA A 1 89 ? 2.370 12.933 11.417 1.00 55.19 89 ALA A N 1
ATOM 709 C CA . ALA A 1 89 ? 2.719 13.591 12.665 1.00 55.19 89 ALA A CA 1
ATOM 710 C C . ALA A 1 89 ? 1.923 12.925 13.792 1.00 55.19 89 ALA A C 1
ATOM 712 O O . ALA A 1 89 ? 0.705 12.753 13.683 1.00 55.19 89 ALA A O 1
ATOM 713 N N . ARG A 1 90 ? 2.608 12.499 14.857 1.00 54.72 90 ARG A N 1
ATOM 714 C CA . ARG A 1 90 ? 1.953 11.895 16.017 1.00 54.72 90 ARG A CA 1
ATOM 715 C C . ARG A 1 90 ? 1.161 12.991 16.719 1.00 54.72 90 ARG A C 1
ATOM 717 O O . ARG A 1 90 ? 1.695 13.683 17.575 1.00 54.72 90 ARG A O 1
ATOM 724 N N . ILE A 1 91 ? -0.101 13.161 16.344 1.00 64.69 91 ILE A N 1
ATOM 725 C CA . ILE A 1 91 ? -1.013 14.054 17.052 1.00 64.69 91 ILE A CA 1
ATOM 726 C C . ILE A 1 91 ? -1.484 13.292 18.296 1.00 64.69 91 ILE A C 1
ATOM 728 O O . ILE A 1 91 ? -2.148 12.262 18.145 1.00 64.69 91 ILE A O 1
ATOM 732 N N . PRO A 1 92 ? -1.146 13.732 19.521 1.00 55.78 92 PRO A N 1
ATOM 733 C CA . PRO A 1 92 ? -1.625 13.084 20.728 1.00 55.78 92 PRO A CA 1
ATOM 734 C C . PRO A 1 92 ? -3.098 13.459 20.904 1.00 55.78 92 PRO A C 1
ATOM 736 O O . PRO A 1 92 ? -3.437 14.457 21.529 1.00 55.78 92 PRO A O 1
ATOM 739 N N . ARG A 1 93 ? -3.987 12.677 20.292 1.00 65.62 93 ARG A N 1
ATOM 740 C CA . ARG A 1 93 ? -5.426 12.712 20.558 1.00 65.62 93 ARG A CA 1
ATOM 741 C C . ARG A 1 93 ? -5.803 11.420 21.259 1.00 65.62 93 ARG A C 1
ATOM 743 O O . ARG A 1 93 ? -5.355 10.346 20.856 1.00 65.62 93 ARG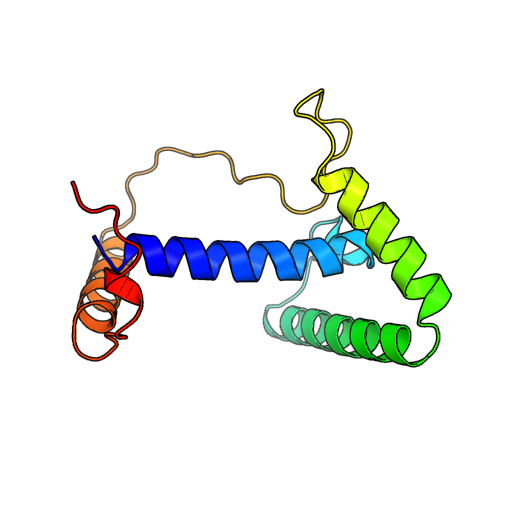 A O 1
ATOM 750 N N . ASN A 1 94 ? -6.617 11.521 22.305 1.00 74.44 94 ASN A N 1
ATOM 751 C CA . ASN A 1 94 ? -7.263 10.343 22.867 1.00 74.44 94 ASN A CA 1
ATOM 752 C C . ASN A 1 94 ? -8.170 9.759 21.772 1.00 74.44 94 ASN A C 1
ATOM 754 O O . ASN A 1 94 ? -8.929 10.501 21.151 1.00 74.44 94 ASN A O 1
ATOM 758 N N . ALA A 1 95 ? -8.032 8.466 21.481 1.00 75.19 95 ALA A N 1
ATOM 759 C CA . ALA A 1 95 ? -8.885 7.814 20.495 1.00 75.19 95 ALA A CA 1
ATOM 760 C C . ALA A 1 95 ? -10.330 7.766 21.012 1.00 75.19 95 ALA A C 1
ATOM 762 O O . ALA A 1 95 ? -10.539 7.622 22.222 1.00 75.19 95 ALA A O 1
ATOM 763 N N . ASP A 1 96 ? -11.292 7.862 20.095 1.00 83.62 96 ASP A N 1
ATOM 764 C CA . ASP A 1 96 ? -12.713 7.711 20.410 1.00 83.62 96 ASP A CA 1
ATOM 765 C C . ASP A 1 96 ? -12.989 6.339 21.052 1.00 83.62 96 ASP A C 1
ATOM 767 O O . ASP A 1 96 ? -12.256 5.370 20.812 1.00 83.62 96 ASP A O 1
ATOM 771 N N . ASN A 1 97 ? -14.026 6.246 21.880 1.00 87.75 97 ASN A N 1
ATOM 772 C CA . ASN A 1 97 ? -14.377 5.009 22.578 1.00 87.75 97 ASN A CA 1
ATOM 773 C C . ASN A 1 97 ? -14.713 3.884 21.590 1.00 87.75 97 ASN A C 1
ATOM 775 O O . ASN A 1 97 ? -14.272 2.753 21.793 1.00 87.75 97 ASN A O 1
ATOM 779 N N . ASP A 1 98 ? -15.357 4.208 20.468 1.00 88.56 98 ASP A N 1
ATOM 780 C CA . ASP A 1 98 ? -15.640 3.251 19.392 1.00 88.56 98 ASP A CA 1
ATOM 781 C C . ASP A 1 98 ? -14.353 2.703 18.762 1.00 88.56 98 ASP A C 1
ATOM 783 O O . ASP A 1 98 ? -14.208 1.501 18.539 1.00 88.56 98 ASP A O 1
ATOM 787 N N . ALA A 1 99 ? -13.352 3.562 18.543 1.00 84.12 99 ALA A N 1
ATOM 788 C CA . ALA A 1 99 ? -12.060 3.138 18.007 1.00 84.12 99 ALA A CA 1
ATOM 789 C C . ALA A 1 99 ? -11.305 2.224 18.988 1.00 84.12 99 ALA A C 1
ATOM 791 O O . ALA A 1 99 ? -10.614 1.290 18.567 1.00 84.12 99 ALA A O 1
ATOM 792 N N . LYS A 1 100 ? -11.447 2.466 20.299 1.00 87.31 100 LYS A N 1
ATOM 793 C CA . LYS A 1 100 ? -10.912 1.580 21.343 1.00 87.31 100 LYS A CA 1
ATOM 794 C C . LYS A 1 100 ? -11.636 0.236 21.350 1.00 87.31 100 LYS A C 1
ATOM 796 O O . LYS A 1 100 ? -10.961 -0.786 21.405 1.00 87.31 100 LYS A O 1
ATOM 801 N N . ALA A 1 101 ? -12.962 0.230 21.222 1.00 90.25 101 ALA A N 1
ATOM 802 C CA . ALA A 1 101 ? -13.757 -0.993 21.168 1.00 90.25 101 ALA A CA 1
ATOM 803 C C . ALA A 1 101 ? -13.381 -1.866 19.959 1.00 90.25 101 ALA A C 1
ATOM 805 O O . ALA A 1 101 ? -13.105 -3.053 20.117 1.00 90.25 101 ALA A O 1
ATOM 806 N N . VAL A 1 102 ? -13.252 -1.269 18.769 1.00 89.50 102 VAL A N 1
ATOM 807 C CA . VAL A 1 102 ? -12.793 -1.972 17.557 1.00 89.50 102 VAL A CA 1
ATOM 808 C C . VAL A 1 102 ? -11.384 -2.541 17.745 1.00 89.50 102 VAL A C 1
ATOM 810 O O . VAL A 1 102 ? -11.107 -3.684 17.377 1.00 89.50 102 VAL A O 1
ATOM 813 N N . ARG A 1 103 ? -10.474 -1.762 18.345 1.00 87.50 103 ARG A N 1
ATOM 814 C CA . ARG A 1 103 ? -9.118 -2.231 18.657 1.00 87.50 103 ARG A CA 1
ATOM 815 C C . ARG A 1 103 ? -9.143 -3.430 19.602 1.00 87.50 103 ARG A C 1
ATOM 817 O O . ARG A 1 103 ? -8.385 -4.370 19.373 1.00 87.50 103 ARG A O 1
ATOM 824 N N . GLU A 1 104 ? -9.978 -3.393 20.633 1.00 89.75 104 GLU A N 1
ATOM 825 C CA . GLU A 1 104 ? -10.109 -4.475 21.608 1.00 89.75 104 GLU A CA 1
ATOM 826 C C . GLU A 1 104 ? -10.684 -5.739 20.962 1.00 89.75 104 GLU A C 1
ATOM 828 O O . GLU A 1 104 ? -10.141 -6.826 21.142 1.00 89.75 104 GLU A O 1
ATOM 833 N N . GLN A 1 105 ? -11.703 -5.595 20.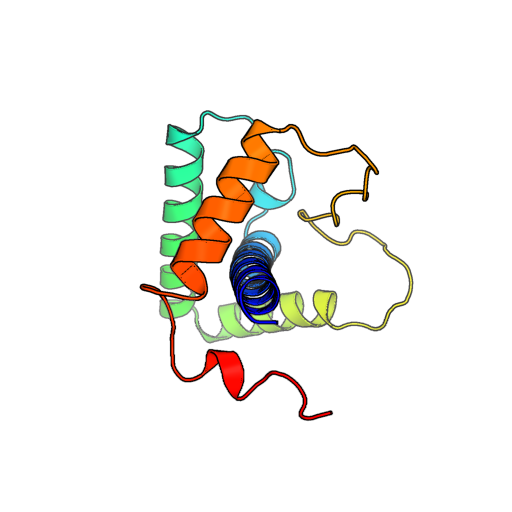111 1.00 90.62 105 GLN A N 1
ATOM 834 C CA . GLN A 1 105 ? -12.291 -6.706 19.364 1.00 90.62 105 GLN A CA 1
ATOM 835 C C . GLN A 1 105 ? -11.250 -7.406 18.476 1.00 90.62 105 GLN A C 1
ATOM 837 O O . GLN A 1 105 ? -11.118 -8.631 18.509 1.00 90.62 105 GLN A O 1
ATOM 842 N N . PHE A 1 106 ? -10.455 -6.638 17.722 1.00 87.94 106 PHE A N 1
ATOM 843 C CA . PHE A 1 106 ? -9.362 -7.209 16.934 1.00 87.94 106 PHE A CA 1
ATOM 844 C C . PHE A 1 106 ? -8.272 -7.821 17.814 1.00 87.94 106 PHE A C 1
ATOM 846 O O . PHE A 1 106 ? -7.734 -8.875 17.473 1.00 87.94 106 PHE A O 1
ATOM 853 N N . MET A 1 107 ? -7.944 -7.194 18.945 1.00 88.69 107 MET A N 1
ATOM 854 C CA . MET A 1 107 ? -6.969 -7.732 19.889 1.00 88.69 107 MET A CA 1
ATOM 855 C C . MET A 1 107 ? -7.407 -9.099 20.422 1.00 88.69 107 MET A C 1
ATOM 857 O O . MET A 1 107 ? -6.602 -10.032 20.411 1.00 88.69 107 MET A O 1
ATOM 861 N N . ALA A 1 108 ? -8.669 -9.229 20.831 1.00 90.00 108 ALA A N 1
ATOM 862 C CA . ALA A 1 108 ? -9.245 -10.473 21.320 1.00 90.00 108 ALA A CA 1
ATOM 863 C C . ALA A 1 108 ? -9.198 -11.567 20.246 1.00 90.00 108 ALA A C 1
ATOM 865 O O . ALA A 1 108 ? -8.676 -12.651 20.504 1.00 90.00 108 ALA A O 1
ATOM 866 N N . TYR A 1 109 ? -9.646 -11.270 19.022 1.00 90.44 109 TYR A N 1
ATOM 867 C CA . TYR A 1 109 ? -9.612 -12.234 17.920 1.00 90.44 109 TYR A CA 1
ATOM 868 C C . TYR A 1 109 ? -8.184 -12.704 17.606 1.00 90.44 109 TYR A C 1
ATOM 870 O O . TYR A 1 109 ? -7.908 -13.900 17.580 1.00 90.44 109 TYR A O 1
ATOM 878 N N . PHE A 1 110 ? -7.242 -11.776 17.406 1.00 86.38 110 PHE A N 1
ATOM 879 C CA . PHE A 1 110 ? -5.883 -12.118 16.972 1.00 86.38 110 PHE A CA 1
ATOM 880 C C . PHE A 1 110 ? -5.022 -12.789 18.050 1.00 86.38 110 PHE A C 1
ATOM 882 O O . PHE A 1 110 ? -4.037 -13.446 17.703 1.00 86.38 110 PHE A O 1
ATOM 889 N N . ASN A 1 111 ? -5.372 -12.635 19.328 1.00 87.25 111 ASN A N 1
ATOM 890 C CA . ASN A 1 111 ? -4.722 -13.350 20.426 1.00 87.25 111 ASN A CA 1
ATOM 891 C C . ASN A 1 111 ? -5.359 -14.729 20.699 1.00 87.25 111 ASN A C 1
ATOM 893 O O . ASN A 1 111 ? -4.664 -15.589 21.240 1.00 87.25 111 ASN A O 1
ATOM 897 N N . ASN A 1 112 ? -6.622 -14.942 20.304 1.00 86.31 112 ASN A N 1
ATOM 898 C CA . ASN A 1 112 ? -7.382 -16.176 20.533 1.00 86.31 112 ASN A CA 1
ATOM 899 C C . ASN A 1 112 ? -7.605 -16.955 19.223 1.00 86.31 112 ASN A C 1
ATOM 901 O O . ASN A 1 112 ? -6.673 -17.577 18.732 1.00 86.31 112 ASN A O 1
ATOM 905 N N . GLU A 1 113 ? -8.806 -16.919 18.638 1.00 87.81 113 GLU A N 1
ATOM 906 C CA . GLU A 1 113 ? -9.191 -17.695 17.442 1.00 87.81 113 GLU A CA 1
ATOM 907 C C . GLU A 1 113 ? -8.238 -17.505 16.253 1.00 87.81 113 GLU A C 1
ATOM 909 O O . GLU A 1 113 ? -7.906 -18.451 15.546 1.00 87.81 113 GLU A O 1
ATOM 914 N N . GLY A 1 114 ? -7.75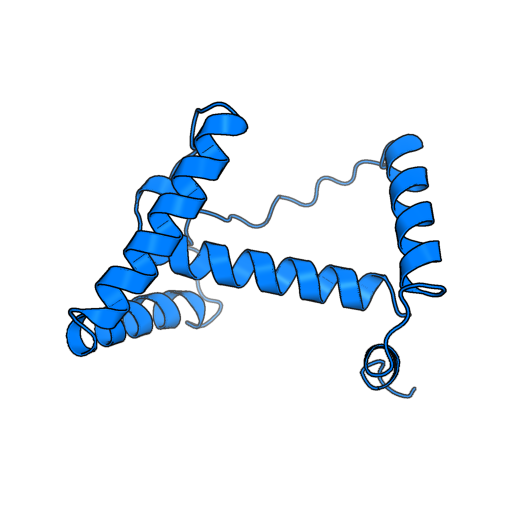4 -16.279 16.051 1.00 84.12 114 GLY A N 1
ATOM 915 C CA . GLY A 1 114 ? -6.826 -15.928 14.982 1.00 84.12 114 GLY A CA 1
ATOM 916 C C . GLY A 1 114 ? -5.350 -16.137 15.327 1.00 84.12 114 GLY A C 1
ATOM 917 O O . GLY A 1 114 ? -4.503 -15.579 14.618 1.00 84.12 114 GLY A O 1
ATOM 918 N N . ARG A 1 115 ? -5.022 -16.838 16.422 1.00 83.94 115 ARG A N 1
ATOM 919 C CA . ARG A 1 115 ? -3.651 -17.107 16.892 1.00 83.94 115 ARG A CA 1
ATOM 920 C C . ARG A 1 115 ? -2.872 -17.934 15.872 1.00 83.94 115 ARG A C 1
ATOM 922 O O . ARG A 1 115 ? -3.386 -18.872 15.281 1.00 83.94 115 ARG A O 1
ATOM 929 N N . VAL A 1 116 ? -1.603 -17.579 15.688 1.00 82.62 116 VAL A N 1
ATOM 930 C CA . VAL A 1 116 ? -0.671 -18.265 14.781 1.00 82.62 116 VAL A CA 1
ATOM 931 C C . VAL A 1 116 ? 0.627 -18.611 15.503 1.00 82.62 116 VAL A C 1
ATOM 933 O O . VAL A 1 116 ? 1.144 -17.793 16.257 1.00 82.62 116 VAL A O 1
ATOM 936 N N . ASP A 1 117 ? 1.194 -19.789 15.250 1.00 80.75 117 ASP A N 1
ATOM 937 C CA . ASP A 1 117 ? 2.294 -20.356 16.057 1.00 80.75 117 ASP A CA 1
ATOM 938 C C . ASP A 1 117 ? 3.568 -19.502 16.095 1.00 80.75 117 ASP A C 1
ATOM 940 O O . ASP A 1 117 ? 4.310 -19.477 17.078 1.00 80.75 117 ASP A O 1
ATOM 944 N N . TRP A 1 118 ? 3.844 -18.766 15.020 1.00 77.88 118 TRP A N 1
ATOM 945 C CA . TRP A 1 118 ? 5.042 -17.937 14.917 1.00 77.88 118 TRP A CA 1
ATOM 946 C C . TRP A 1 118 ? 4.957 -16.630 15.716 1.00 77.88 118 TRP A C 1
ATOM 948 O O . TRP A 1 118 ? 5.978 -15.959 15.870 1.00 77.88 118 TRP A O 1
ATOM 958 N N . GLN A 1 119 ? 3.777 -16.225 16.201 1.00 73.94 119 GLN A N 1
ATOM 959 C CA . GLN A 1 119 ? 3.600 -14.909 16.832 1.00 73.94 119 GLN A CA 1
ATOM 960 C C . GLN A 1 119 ? 4.254 -14.794 18.217 1.00 73.94 119 GLN A C 1
ATOM 962 O O . GLN A 1 119 ? 4.503 -13.684 18.675 1.00 73.94 119 GLN A O 1
ATOM 967 N N . GLU A 1 120 ? 4.574 -15.921 18.856 1.00 66.56 120 GLU A N 1
ATOM 968 C CA . GLU A 1 120 ? 5.224 -15.969 20.176 1.00 66.56 120 GLU A CA 1
ATOM 969 C C . GLU A 1 120 ? 6.730 -16.206 20.090 1.00 66.56 120 GLU A C 1
ATOM 971 O O . GLU A 1 120 ? 7.470 -15.783 20.970 1.00 66.56 120 GLU A O 1
ATOM 976 N N . ARG A 1 121 ? 7.209 -16.790 18.986 1.00 65.88 121 ARG A N 1
ATOM 977 C CA . ARG A 1 121 ? 8.638 -17.071 18.767 1.00 65.88 121 ARG A CA 1
ATOM 978 C C . ARG A 1 121 ? 9.495 -15.820 18.558 1.00 65.88 121 ARG A C 1
ATOM 980 O O . ARG A 1 121 ? 10.714 -15.919 18.552 1.00 65.88 121 ARG A O 1
ATOM 987 N N . MET A 1 122 ? 8.873 -14.664 18.323 1.00 58.25 122 MET A N 1
ATOM 988 C CA . MET A 1 122 ? 9.562 -13.393 18.058 1.00 58.25 122 MET A CA 1
ATOM 989 C C . MET A 1 122 ? 9.353 -12.336 19.147 1.00 58.25 122 MET A C 1
ATOM 991 O O . MET A 1 122 ? 9.836 -11.214 18.996 1.00 58.25 122 MET A O 1
ATOM 995 N N . ALA A 1 123 ? 8.648 -12.665 20.235 1.00 52.00 123 ALA A N 1
ATOM 996 C CA . ALA A 1 123 ? 8.752 -11.866 21.448 1.00 52.00 123 ALA A CA 1
ATOM 997 C C . ALA A 1 123 ? 10.136 -12.166 22.052 1.00 52.00 123 ALA A C 1
ATOM 999 O O . ALA A 1 123 ? 10.440 -13.345 22.234 1.00 52.00 123 ALA A O 1
ATOM 1000 N N . PRO A 1 124 ? 10.997 -11.162 22.307 1.00 47.72 124 PRO A N 1
ATOM 1001 C CA . PRO A 1 124 ? 12.254 -11.422 22.988 1.00 47.72 124 PRO A CA 1
ATOM 1002 C C . PRO A 1 124 ? 11.930 -12.122 24.308 1.00 47.72 124 PRO A C 1
ATOM 1004 O O . PRO A 1 124 ? 11.109 -11.627 25.082 1.00 47.72 124 PRO A O 1
ATOM 1007 N N . LEU A 1 125 ? 12.530 -13.294 24.515 1.00 47.25 125 LEU A N 1
ATOM 1008 C CA . LEU A 1 125 ? 12.627 -13.895 25.837 1.00 47.25 125 LEU A CA 1
ATOM 1009 C C . LEU A 1 125 ? 13.303 -12.842 26.723 1.00 47.25 125 LEU A C 1
ATOM 1011 O O . LEU A 1 125 ? 14.378 -12.354 26.369 1.00 47.25 125 LEU A O 1
ATOM 1015 N N . HIS A 1 126 ? 12.607 -12.421 27.777 1.00 42.50 126 HIS A N 1
ATOM 1016 C CA . HIS A 1 126 ? 13.213 -11.635 28.846 1.00 42.50 126 HIS A CA 1
ATOM 1017 C C . HIS A 1 126 ? 14.331 -12.431 29.514 1.00 42.50 126 HIS A C 1
ATOM 1019 O O . HIS A 1 126 ? 14.153 -13.663 29.663 1.00 42.50 126 HIS A O 1
#

Organism: NCBI:txid1843537

InterPro domains:
  IPR027806 Harbinger transposase-derived nuclease domain [PF13359] (2-51)

Secondary structure (DSSP, 8-state):
--HHHHHHHHHHHHHHHHHHHHHH-GGGGS---S-HHHHHHHHHHHHHHHHHHHHH-HHHHHHHHHHHHHHHHS-S---S---S-PPPP----PPPHHHHHHHHHHHHHHHTTT--GGGTTTSPP-

Radius of gyration: 18.59 Å; chains: 1; bounding box: 38×37×49 Å

Sequence (126 aa):
MNFNYRLSRARRTSENAFGILSAKFRIFKQPIITSPKNISKIILATVVLHNYLRSKTPDEYRIEEQRGQQHQTGNAGQPEDAGAMRGLARIPRNADNDAKAVREQFMAYFNNEGRVDWQERMAPLH